Protein AF-A0A7X3P622-F1 (afdb_monomer_lite)

Radius of gyration: 18.81 Å; chains: 1; bounding box: 29×74×38 Å

Sequence (126 aa):
MMASSNGEDQKKGFAGLLSLASDVACLDCADWNTREFFEEATADDVARCLSQGADPRARDEDGFTPLHWADTLEVAKALLDAGADPNARDSDQEETPLHWVVEQWIDRPEEMVKLLLAAGADPNAR

pLDDT: mean 80.01, std 19.38, range [35.97, 96.81]

Secondary structure (DSSP, 8-state):
----------------------------GGGTT-HHHHHH--HHHHHHHHHTT--TT---TT---HHHH--SHHHHHHHHHTT--TTPPPSSS---HHHHHHHH--S-HHHHHHHHHHTT--TT--

Structure (mmCIF, N/CA/C/O backbone):
data_AF-A0A7X3P622-F1
#
_entry.id   AF-A0A7X3P622-F1
#
loop_
_atom_site.group_PDB
_atom_site.id
_atom_site.type_symbol
_atom_site.label_atom_id
_atom_site.label_alt_id
_atom_site.label_comp_id
_atom_site.label_asym_id
_atom_site.label_entity_id
_atom_site.label_seq_id
_atom_site.pdbx_PDB_ins_code
_atom_site.Cartn_x
_atom_site.Cartn_y
_atom_site.Cartn_z
_atom_site.occupancy
_atom_site.B_iso_or_equiv
_atom_site.auth_seq_id
_atom_site.auth_comp_id
_atom_site.auth_asym_id
_atom_site.auth_atom_id
_atom_site.pdbx_PDB_model_num
ATOM 1 N N . MET A 1 1 ? 9.045 60.668 -6.184 1.00 35.97 1 MET A N 1
ATOM 2 C CA . MET A 1 1 ? 8.055 59.920 -6.982 1.00 35.97 1 MET A CA 1
ATOM 3 C C . MET A 1 1 ? 8.618 58.535 -7.227 1.00 35.97 1 MET A C 1
ATOM 5 O O . MET A 1 1 ? 9.711 58.444 -7.757 1.00 35.97 1 MET A O 1
ATOM 9 N N . MET A 1 2 ? 7.837 57.538 -6.810 1.00 38.03 2 MET A N 1
ATOM 10 C CA . MET A 1 2 ? 7.870 56.107 -7.139 1.00 38.03 2 MET A CA 1
ATOM 11 C C . MET A 1 2 ? 9.011 55.226 -6.607 1.00 38.03 2 MET A C 1
ATOM 13 O O . MET A 1 2 ? 10.195 55.512 -6.726 1.00 38.03 2 MET A O 1
ATOM 17 N N . ALA A 1 3 ? 8.541 54.144 -5.989 1.00 43.81 3 ALA A N 1
ATOM 18 C CA . ALA A 1 3 ? 9.235 53.028 -5.378 1.00 43.81 3 ALA A CA 1
ATOM 19 C C . ALA A 1 3 ? 9.670 51.980 -6.414 1.00 43.81 3 ALA A C 1
ATOM 21 O O . ALA A 1 3 ? 9.133 51.941 -7.521 1.00 43.81 3 ALA A O 1
ATOM 22 N N . SER A 1 4 ? 10.555 51.065 -6.015 1.00 46.41 4 SER A N 1
ATOM 23 C CA . SER A 1 4 ? 10.589 49.697 -6.547 1.00 46.41 4 SER A CA 1
ATOM 24 C C . SER A 1 4 ? 11.121 48.715 -5.494 1.00 46.41 4 SER A C 1
ATOM 26 O O . SER A 1 4 ? 12.158 48.973 -4.888 1.00 46.41 4 SER A O 1
ATOM 28 N N . SER A 1 5 ? 10.314 47.663 -5.286 1.00 48.62 5 SER A N 1
ATOM 29 C CA . SER A 1 5 ? 10.455 46.371 -4.578 1.00 48.62 5 SER A CA 1
ATOM 30 C C . SER A 1 5 ? 11.868 45.949 -4.160 1.00 48.62 5 SER A C 1
ATOM 32 O O . SER A 1 5 ? 12.793 46.092 -4.946 1.00 48.62 5 SER A O 1
ATOM 34 N N . ASN A 1 6 ? 12.161 45.439 -2.958 1.00 40.56 6 ASN A N 1
ATOM 35 C CA . ASN A 1 6 ? 11.516 44.470 -2.047 1.00 40.56 6 ASN A CA 1
ATOM 36 C C . ASN A 1 6 ? 11.400 43.018 -2.557 1.00 40.56 6 ASN A C 1
ATOM 38 O O . ASN A 1 6 ? 10.558 42.731 -3.403 1.00 40.56 6 ASN A O 1
ATOM 42 N N . GLY A 1 7 ? 12.168 42.130 -1.910 1.00 38.81 7 GLY A N 1
ATOM 43 C CA . GLY A 1 7 ? 11.865 40.710 -1.693 1.00 38.81 7 GLY A CA 1
ATOM 44 C C . GLY A 1 7 ? 12.792 39.714 -2.404 1.00 38.81 7 GLY A C 1
ATOM 45 O O . GLY A 1 7 ? 13.073 39.895 -3.578 1.00 38.81 7 GLY A O 1
ATOM 46 N N . GLU A 1 8 ? 13.314 38.641 -1.812 1.00 41.38 8 GLU A N 1
ATOM 47 C CA . GLU A 1 8 ? 13.274 38.081 -0.456 1.00 41.38 8 GLU A CA 1
ATOM 48 C C . GLU A 1 8 ? 14.472 37.110 -0.357 1.00 41.38 8 GLU A C 1
ATOM 50 O O . GLU A 1 8 ? 14.488 36.070 -1.008 1.00 41.38 8 GLU A O 1
ATOM 55 N N . ASP A 1 9 ? 15.474 37.442 0.456 1.00 47.88 9 ASP A N 1
ATOM 56 C CA . ASP A 1 9 ? 16.410 36.467 1.019 1.00 47.88 9 ASP A CA 1
ATOM 57 C C . ASP A 1 9 ? 15.820 35.974 2.347 1.00 47.88 9 ASP A C 1
ATOM 59 O O . ASP A 1 9 ? 15.492 36.806 3.192 1.00 47.88 9 ASP A O 1
ATOM 63 N N . GLN A 1 10 ? 15.762 34.645 2.528 1.00 46.38 10 GLN A N 1
ATOM 64 C CA . GLN A 1 10 ? 15.625 33.857 3.777 1.00 46.38 10 GLN A CA 1
ATOM 65 C C . GLN A 1 10 ? 14.406 32.927 3.828 1.00 46.38 10 GLN A C 1
ATOM 67 O O . GLN A 1 10 ? 13.352 33.362 4.269 1.00 46.38 10 GLN A O 1
ATOM 72 N N . LYS A 1 11 ? 14.627 31.621 3.589 1.00 49.12 11 LYS A N 1
ATOM 73 C CA . LYS A 1 11 ? 14.145 30.480 4.418 1.00 49.12 11 LYS A CA 1
ATOM 74 C C . LYS A 1 11 ? 15.110 29.294 4.215 1.00 49.12 11 LYS A C 1
ATOM 76 O O . LYS A 1 11 ? 14.969 28.527 3.280 1.00 49.12 11 LYS A O 1
ATOM 81 N N . LYS A 1 12 ? 16.306 29.329 4.811 1.00 41.59 12 LYS A N 1
ATOM 82 C CA . LYS A 1 12 ? 16.676 28.612 6.049 1.00 41.59 12 LYS A CA 1
ATOM 83 C C . LYS A 1 12 ? 16.226 27.147 6.071 1.00 41.59 12 LYS A C 1
ATOM 85 O O . LYS A 1 12 ? 15.094 26.859 6.438 1.00 41.59 12 LYS A O 1
ATOM 90 N N . GLY A 1 13 ? 17.179 26.253 5.806 1.00 45.38 13 GLY A N 1
ATOM 91 C CA . GLY A 1 13 ? 17.178 24.936 6.423 1.00 45.38 13 GLY A CA 1
ATOM 92 C C . GLY A 1 13 ? 17.173 25.099 7.941 1.00 45.38 13 GLY A C 1
ATOM 93 O O . GLY A 1 13 ? 17.946 25.884 8.498 1.00 45.38 13 GLY A O 1
ATOM 94 N N . PHE A 1 14 ? 16.267 24.392 8.595 1.00 44.81 14 PHE A N 1
ATOM 95 C CA . PHE A 1 14 ? 16.286 24.213 10.032 1.00 44.81 14 PHE A CA 1
ATOM 96 C C . PHE A 1 14 ? 15.993 22.743 10.287 1.00 44.81 14 PHE A C 1
ATOM 98 O O . PHE A 1 14 ? 14.862 22.291 10.154 1.00 44.81 14 PHE A O 1
ATOM 105 N N . ALA A 1 15 ? 17.056 22.011 10.616 1.00 42.94 15 ALA A N 1
ATOM 106 C CA . ALA A 1 15 ? 16.954 20.753 11.327 1.00 42.94 15 ALA A CA 1
ATOM 107 C C . ALA A 1 15 ? 16.108 21.008 12.585 1.00 42.94 15 ALA A C 1
ATOM 109 O O . ALA A 1 15 ? 16.509 21.765 13.475 1.00 42.94 15 ALA A O 1
ATOM 110 N N . GLY A 1 16 ? 14.897 20.457 12.595 1.00 36.28 16 GLY A N 1
ATOM 111 C CA . GLY A 1 16 ? 13.944 20.597 13.684 1.00 36.28 16 GLY A CA 1
ATOM 112 C C . GLY A 1 16 ? 14.358 19.742 14.872 1.00 36.28 16 GLY A C 1
ATOM 113 O O . GLY A 1 16 ? 14.073 18.554 14.926 1.00 36.28 16 GLY A O 1
ATOM 114 N N . LEU A 1 17 ? 15.020 20.365 15.844 1.00 44.25 17 LEU A N 1
ATOM 115 C CA . LEU A 1 17 ? 14.988 19.926 17.236 1.00 44.25 17 LEU A CA 1
ATOM 116 C C . LEU A 1 17 ? 13.563 20.113 17.784 1.00 44.25 17 LEU A C 1
ATOM 118 O O . LEU A 1 17 ? 13.115 21.252 17.890 1.00 44.25 17 LEU A O 1
ATOM 122 N N . LEU A 1 18 ? 12.902 19.041 18.223 1.00 41.66 18 LEU A N 1
ATOM 123 C CA . LEU A 1 18 ? 11.718 19.088 19.098 1.00 41.66 18 LEU A CA 1
ATOM 124 C C . LEU A 1 18 ? 11.912 17.981 20.154 1.00 41.66 18 LEU A C 1
ATOM 126 O O . LEU A 1 18 ? 11.980 16.810 19.814 1.00 41.66 18 LEU A O 1
ATOM 130 N N . SER A 1 19 ? 12.299 18.242 21.405 1.00 40.94 19 SER A N 1
ATOM 131 C CA . SER A 1 19 ? 11.589 18.918 22.503 1.00 40.94 19 SER A CA 1
ATOM 132 C C . SER A 1 19 ? 10.178 18.376 22.781 1.00 40.94 19 SER A C 1
ATOM 134 O O . SER A 1 19 ? 9.194 18.906 22.288 1.00 40.94 19 SER A O 1
ATOM 136 N N . LEU A 1 20 ? 10.140 17.345 23.633 1.00 43.66 20 LEU A N 1
ATOM 137 C CA . LEU A 1 20 ? 9.067 16.857 24.519 1.00 43.66 20 LEU A CA 1
ATOM 138 C C . LEU A 1 20 ? 7.724 17.630 24.533 1.00 43.66 20 LEU A C 1
ATOM 140 O O . LEU A 1 20 ? 7.596 18.622 25.249 1.00 43.66 20 LEU A O 1
ATOM 144 N N . ALA A 1 21 ? 6.723 17.072 23.843 1.00 40.00 21 ALA A N 1
ATOM 145 C CA . ALA A 1 21 ? 5.286 16.982 24.176 1.00 40.00 21 ALA A CA 1
ATOM 146 C C . ALA A 1 21 ? 4.626 16.252 22.984 1.00 40.00 21 ALA A C 1
ATOM 148 O O . ALA A 1 21 ? 4.611 16.777 21.884 1.00 40.00 21 ALA A O 1
ATOM 149 N N . SER A 1 22 ? 4.297 14.959 23.036 1.00 52.84 22 SER A N 1
ATOM 150 C CA . SER A 1 22 ? 3.020 14.427 23.536 1.00 52.84 22 SER A CA 1
ATOM 151 C C . SER A 1 22 ? 1.791 15.318 23.291 1.00 52.84 22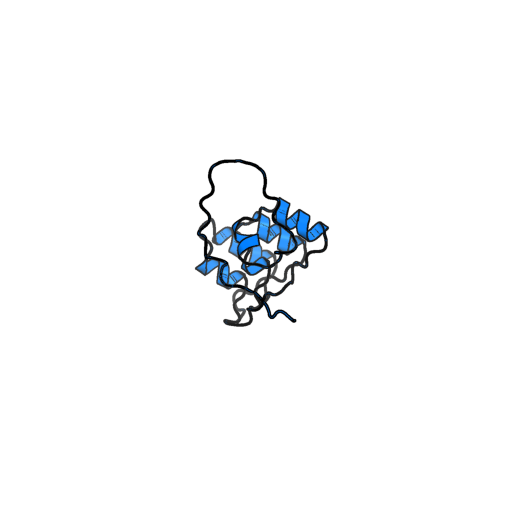 SER A C 1
ATOM 153 O O . SER A 1 22 ? 0.945 15.427 24.170 1.00 52.84 22 SER A O 1
ATOM 155 N N . ASP A 1 23 ? 1.676 15.903 22.104 1.00 41.84 23 ASP A N 1
ATOM 156 C CA . ASP A 1 23 ? 0.392 16.233 21.489 1.00 41.84 23 ASP A CA 1
ATOM 157 C C . ASP A 1 23 ? 0.380 15.538 20.125 1.00 41.84 23 ASP A C 1
ATOM 159 O O . ASP A 1 23 ? 1.314 15.701 19.344 1.00 41.84 23 ASP A O 1
ATOM 163 N N . VAL A 1 24 ? -0.624 14.691 19.885 1.00 53.12 24 VAL A N 1
ATOM 164 C CA . VAL A 1 24 ? -0.809 13.933 18.640 1.00 53.12 24 VAL A CA 1
ATOM 165 C C . VAL A 1 24 ? -0.837 14.929 17.483 1.00 53.12 24 VAL A C 1
ATOM 167 O O . VAL A 1 24 ? -1.854 15.582 17.247 1.00 53.12 24 VAL A O 1
ATOM 170 N N . ALA A 1 25 ? 0.282 15.081 16.779 1.00 54.84 25 ALA A N 1
ATOM 171 C CA . ALA A 1 25 ? 0.269 15.668 15.456 1.00 54.84 25 ALA A CA 1
ATOM 172 C C . ALA A 1 25 ? -0.545 14.697 14.599 1.00 54.84 25 ALA A C 1
ATOM 174 O O . ALA A 1 25 ? -0.056 13.642 14.212 1.00 54.84 25 ALA A O 1
ATOM 175 N N . CYS A 1 26 ? -1.831 14.988 14.398 1.00 55.47 26 CYS A N 1
ATOM 176 C CA . CYS A 1 26 ? -2.620 14.267 13.413 1.00 55.47 26 CYS A CA 1
ATOM 177 C C . CYS A 1 26 ? -1.927 14.501 12.072 1.00 55.47 26 CYS A C 1
ATOM 179 O O . CYS A 1 26 ? -1.989 15.621 11.564 1.00 55.47 26 CYS A O 1
ATOM 181 N N . LEU A 1 27 ? -1.257 13.480 11.536 1.00 74.12 27 LEU A N 1
ATOM 182 C CA . LEU A 1 27 ? -0.656 13.535 10.207 1.00 74.12 27 LEU A CA 1
ATOM 183 C C . LEU A 1 27 ? -1.698 14.074 9.216 1.00 74.12 27 LEU A C 1
ATOM 185 O O . LEU A 1 27 ? -2.850 13.610 9.207 1.00 74.12 27 LEU A O 1
ATOM 189 N N . ASP A 1 28 ? -1.344 15.096 8.440 1.00 83.38 28 ASP A N 1
ATOM 190 C CA . ASP A 1 28 ? -2.279 15.677 7.483 1.00 83.38 28 ASP A CA 1
ATOM 191 C C . ASP A 1 28 ? -2.478 14.690 6.328 1.00 83.38 28 ASP A C 1
ATOM 193 O O . ASP A 1 28 ? -1.523 14.194 5.738 1.00 83.38 28 ASP A O 1
ATOM 197 N N . CYS A 1 29 ? -3.734 14.401 5.986 1.00 89.25 29 CYS A N 1
ATOM 198 C CA . CYS A 1 29 ? -4.030 13.560 4.828 1.00 89.25 29 CYS A CA 1
ATOM 199 C C . CYS A 1 29 ? -3.679 14.259 3.506 1.00 89.25 29 CYS A C 1
ATOM 201 O O . CYS A 1 29 ? -3.682 13.610 2.464 1.00 89.25 29 CYS A O 1
ATOM 203 N N . ALA A 1 30 ? -3.391 15.567 3.527 1.00 87.81 30 ALA A N 1
ATOM 204 C CA . ALA A 1 30 ? -2.823 16.281 2.389 1.00 87.81 30 ALA A CA 1
ATOM 205 C C . ALA A 1 30 ? -1.430 15.760 2.000 1.00 87.81 30 ALA A C 1
ATOM 207 O O . ALA A 1 30 ? -1.100 15.786 0.817 1.00 87.81 30 ALA A O 1
ATOM 208 N N . ASP A 1 31 ? -0.669 15.230 2.962 1.00 89.38 31 ASP A N 1
ATOM 209 C CA . ASP A 1 31 ? 0.647 14.620 2.738 1.00 89.38 31 ASP A CA 1
ATOM 210 C C . ASP A 1 31 ? 0.534 13.129 2.361 1.00 89.38 31 ASP A C 1
ATOM 212 O O . ASP A 1 31 ? 1.512 12.382 2.402 1.00 89.38 31 ASP A O 1
ATOM 216 N N . TRP A 1 32 ? -0.667 12.657 2.004 1.00 91.12 32 TRP A N 1
ATOM 217 C CA . TRP A 1 32 ? -0.881 11.273 1.595 1.00 91.12 32 TRP A CA 1
ATOM 218 C C . TRP A 1 32 ? 0.047 10.866 0.449 1.00 91.12 32 TRP A C 1
ATOM 220 O O . TRP A 1 32 ? 0.239 11.607 -0.513 1.00 91.12 32 TRP A O 1
ATOM 230 N N . ASN A 1 33 ? 0.545 9.632 0.528 1.00 87.94 33 ASN A N 1
ATOM 231 C CA . ASN A 1 33 ? 1.477 9.055 -0.437 1.00 87.94 33 ASN A CA 1
ATOM 232 C C . ASN A 1 33 ? 2.817 9.797 -0.540 1.00 87.94 33 ASN A C 1
ATOM 234 O O . ASN A 1 33 ? 3.445 9.801 -1.591 1.00 87.94 33 ASN A O 1
ATOM 238 N N . THR A 1 34 ? 3.249 10.402 0.563 1.00 89.56 34 THR A N 1
ATOM 239 C CA . THR A 1 34 ? 4.635 10.821 0.766 1.00 89.56 34 THR A CA 1
ATOM 240 C C . THR A 1 34 ? 5.328 9.835 1.694 1.00 89.56 34 THR A C 1
ATOM 242 O O . THR A 1 34 ? 4.690 9.211 2.552 1.00 89.56 34 THR A O 1
ATOM 245 N N . ARG A 1 35 ? 6.645 9.705 1.538 1.00 85.75 35 ARG A N 1
ATOM 246 C CA . ARG A 1 35 ? 7.469 8.912 2.448 1.00 85.75 35 ARG A CA 1
ATOM 247 C C . ARG A 1 35 ? 7.320 9.416 3.884 1.00 85.75 35 ARG A C 1
ATOM 249 O O . ARG A 1 35 ? 7.125 8.617 4.791 1.00 85.75 35 ARG A O 1
ATOM 256 N N . GLU A 1 36 ? 7.333 10.733 4.068 1.00 85.19 36 GLU A N 1
ATOM 257 C CA . GLU A 1 36 ? 7.246 11.395 5.370 1.00 85.19 36 GLU A CA 1
ATOM 258 C C . GLU A 1 36 ? 5.962 11.030 6.124 1.00 85.19 36 GLU A C 1
ATOM 260 O O . GLU A 1 36 ? 6.007 10.785 7.327 1.00 85.19 36 GLU A O 1
ATOM 265 N N . PHE A 1 37 ? 4.820 10.942 5.429 1.00 90.25 37 PHE A N 1
ATOM 266 C CA . PHE A 1 37 ? 3.570 10.507 6.053 1.00 90.25 37 PHE A CA 1
ATOM 267 C C . PHE A 1 37 ? 3.686 9.075 6.585 1.00 90.25 37 PHE A C 1
ATOM 269 O O . PHE A 1 37 ? 3.330 8.808 7.731 1.00 90.25 37 PHE A O 1
ATOM 276 N N . PHE A 1 38 ? 4.180 8.146 5.765 1.00 89.88 38 PHE A N 1
ATOM 277 C CA . PHE A 1 38 ? 4.200 6.721 6.099 1.00 89.88 38 PHE A CA 1
ATOM 278 C C . PHE A 1 38 ? 5.340 6.304 7.039 1.00 89.88 38 PHE A C 1
ATOM 280 O O . PHE A 1 38 ? 5.213 5.264 7.681 1.00 89.88 38 PHE A O 1
ATOM 287 N N . GLU A 1 39 ? 6.387 7.122 7.190 1.00 85.44 39 GLU A N 1
ATOM 288 C CA . GLU A 1 39 ? 7.437 6.927 8.202 1.00 85.44 39 GLU A CA 1
ATOM 289 C C . GLU A 1 39 ? 6.900 7.024 9.642 1.00 85.44 39 GLU A C 1
ATOM 291 O O . GLU A 1 39 ? 7.423 6.369 10.543 1.00 85.44 39 GLU A O 1
ATOM 296 N N . GLU A 1 40 ? 5.845 7.815 9.873 1.00 84.31 40 GLU A N 1
ATOM 297 C CA . GLU A 1 40 ? 5.250 8.002 11.206 1.00 84.31 40 GLU A CA 1
ATOM 298 C C . GLU A 1 40 ? 3.811 7.468 11.318 1.00 84.31 40 GLU A C 1
ATOM 300 O O . GLU A 1 40 ? 3.267 7.378 12.424 1.00 84.31 40 GLU A O 1
ATOM 305 N N . ALA A 1 41 ? 3.171 7.112 10.198 1.00 89.50 41 ALA A N 1
ATOM 306 C CA . ALA A 1 41 ? 1.758 6.752 10.182 1.00 89.50 41 ALA A CA 1
ATOM 307 C C . ALA A 1 41 ? 1.447 5.470 10.956 1.00 89.50 41 ALA A C 1
ATOM 309 O O . ALA A 1 41 ? 1.988 4.390 10.715 1.00 89.50 41 ALA A O 1
ATOM 310 N N . THR A 1 42 ? 0.445 5.572 11.827 1.00 91.94 42 THR A N 1
ATOM 311 C CA . THR A 1 42 ? -0.201 4.405 12.425 1.00 91.94 42 THR A CA 1
ATOM 312 C C . THR A 1 42 ? -1.311 3.872 11.518 1.00 91.94 42 THR A C 1
ATOM 314 O O . THR A 1 42 ? -1.818 4.565 10.632 1.00 91.94 42 THR A O 1
ATOM 317 N N . ALA A 1 43 ? -1.767 2.642 11.767 1.00 91.62 43 ALA A N 1
ATOM 318 C CA . ALA A 1 43 ? -2.929 2.103 11.061 1.00 91.62 43 ALA A CA 1
ATOM 319 C C . ALA A 1 43 ? -4.203 2.946 11.275 1.00 91.62 43 ALA A C 1
ATOM 321 O O . ALA A 1 43 ? -5.035 3.017 10.372 1.00 91.62 43 ALA A O 1
ATOM 322 N N . ASP A 1 44 ? -4.341 3.619 12.425 1.00 91.94 44 ASP A N 1
ATOM 323 C CA . ASP A 1 44 ? -5.453 4.538 12.695 1.00 91.94 44 ASP A CA 1
ATOM 324 C C . ASP A 1 44 ? -5.376 5.803 11.822 1.00 91.94 44 ASP A C 1
ATOM 326 O O . ASP A 1 44 ? -6.398 6.247 11.293 1.00 91.94 44 ASP A O 1
ATOM 330 N N . ASP A 1 45 ? -4.178 6.359 11.606 1.00 92.69 45 ASP A N 1
ATOM 331 C CA . ASP A 1 45 ? -3.973 7.498 10.700 1.00 92.69 45 ASP A CA 1
ATOM 332 C C . ASP A 1 45 ? -4.283 7.135 9.250 1.00 92.69 45 ASP A C 1
ATOM 334 O O . ASP A 1 45 ? -5.006 7.861 8.562 1.00 92.69 45 ASP A O 1
ATOM 338 N N . VAL A 1 46 ? -3.806 5.970 8.811 1.00 94.44 46 VAL A N 1
ATOM 339 C CA . VAL A 1 46 ? -4.086 5.432 7.476 1.00 94.44 46 VAL A CA 1
ATOM 340 C C . VAL A 1 46 ? -5.584 5.203 7.296 1.00 94.44 46 VAL A C 1
ATOM 342 O O . VAL A 1 46 ? -6.169 5.698 6.332 1.00 94.44 46 VAL A O 1
ATOM 345 N N . ALA A 1 47 ? -6.240 4.532 8.246 1.00 94.25 47 ALA A N 1
ATOM 346 C CA . ALA A 1 47 ? -7.682 4.296 8.209 1.00 94.25 47 ALA A CA 1
ATOM 347 C C . ALA A 1 47 ? -8.480 5.609 8.183 1.00 94.25 47 ALA A C 1
ATOM 349 O O . ALA A 1 47 ? -9.444 5.741 7.421 1.00 94.25 47 ALA A O 1
ATOM 350 N N . ARG A 1 48 ? -8.060 6.610 8.968 1.00 94.56 48 ARG A N 1
ATOM 351 C CA . ARG A 1 48 ? -8.658 7.947 8.954 1.00 94.56 48 ARG A CA 1
ATOM 352 C C . ARG A 1 48 ? -8.525 8.592 7.577 1.00 94.56 48 ARG A C 1
ATOM 354 O O . ARG A 1 48 ? -9.541 9.048 7.054 1.00 94.56 48 ARG A O 1
ATOM 361 N N . CYS A 1 49 ? -7.339 8.626 6.977 1.00 94.38 49 CYS A N 1
ATOM 362 C CA . CYS A 1 49 ? -7.155 9.259 5.670 1.00 94.38 49 CYS A CA 1
ATOM 363 C C . CYS A 1 49 ? -7.912 8.535 4.553 1.00 94.38 49 CYS A C 1
ATOM 365 O O . CYS A 1 49 ? -8.587 9.185 3.753 1.00 94.38 49 CYS A O 1
ATOM 367 N N . LEU A 1 50 ? -7.927 7.201 4.560 1.00 95.19 50 LEU A N 1
ATOM 368 C CA . LEU A 1 50 ? -8.750 6.407 3.642 1.00 95.19 50 LEU A CA 1
ATOM 369 C C . LEU A 1 50 ? -10.245 6.738 3.792 1.00 95.19 50 LEU A C 1
ATOM 371 O O . LEU A 1 50 ? -10.943 6.923 2.797 1.00 95.19 50 LEU A O 1
ATOM 375 N N . SER A 1 51 ? -10.738 6.906 5.026 1.00 94.25 51 SER A N 1
ATOM 376 C CA . SER A 1 51 ? -12.133 7.310 5.276 1.00 94.25 51 SER A CA 1
ATOM 377 C C . SER A 1 51 ? -12.463 8.723 4.772 1.00 94.25 51 SER A C 1
ATOM 379 O O . SER A 1 51 ? -13.621 9.016 4.474 1.00 94.25 51 SER A O 1
ATOM 381 N N . GLN A 1 52 ? -11.451 9.587 4.646 1.00 93.88 52 GLN A N 1
ATOM 382 C CA . GLN A 1 52 ? -11.563 10.935 4.082 1.00 93.88 52 GLN A CA 1
ATOM 383 C C . GLN A 1 52 ? -11.411 10.959 2.552 1.00 93.88 52 GLN A C 1
ATOM 385 O O . GLN A 1 52 ? -11.523 12.024 1.948 1.00 93.88 52 GLN A O 1
ATOM 390 N N . GLY A 1 53 ? -11.219 9.798 1.917 1.00 93.38 53 GLY A N 1
ATOM 391 C CA . GLY A 1 53 ? -11.132 9.662 0.465 1.00 93.38 53 GLY A CA 1
ATOM 392 C C . GLY A 1 53 ? -9.710 9.627 -0.088 1.00 93.38 53 GLY A C 1
ATOM 393 O O . GLY A 1 53 ? -9.549 9.794 -1.295 1.00 93.38 53 GLY A O 1
ATOM 394 N N . ALA A 1 54 ? -8.693 9.416 0.754 1.00 95.31 54 ALA A N 1
ATOM 395 C CA . ALA A 1 54 ? -7.345 9.147 0.268 1.00 95.31 54 ALA A CA 1
ATOM 396 C C . ALA A 1 54 ? -7.326 7.884 -0.610 1.00 95.31 54 ALA A C 1
ATOM 398 O O . ALA A 1 54 ? -7.992 6.892 -0.303 1.00 95.31 54 ALA A O 1
ATOM 399 N N . ASP A 1 55 ? -6.574 7.926 -1.711 1.00 96.38 55 ASP A N 1
ATOM 400 C CA . ASP A 1 55 ? -6.518 6.825 -2.672 1.00 96.38 55 ASP A CA 1
ATOM 401 C C . ASP A 1 55 ? -5.409 5.822 -2.293 1.00 96.38 55 ASP A C 1
ATOM 403 O O . ASP A 1 55 ? -4.227 6.167 -2.380 1.00 96.38 55 ASP A O 1
ATOM 407 N N . PRO A 1 56 ? -5.734 4.564 -1.932 1.00 96.00 56 PRO A N 1
ATOM 408 C CA . PRO A 1 56 ? -4.735 3.530 -1.639 1.00 96.00 56 PRO A CA 1
ATOM 409 C C . PRO A 1 56 ? -3.886 3.126 -2.853 1.00 96.00 56 PRO A C 1
ATOM 411 O O . PRO A 1 56 ? -2.916 2.387 -2.696 1.00 96.00 56 PRO A O 1
ATOM 414 N N . ARG A 1 57 ? -4.237 3.583 -4.062 1.00 95.44 57 ARG A N 1
ATOM 415 C CA . ARG A 1 57 ? -3.481 3.376 -5.306 1.00 95.44 57 ARG A CA 1
ATOM 416 C C . ARG A 1 57 ? -2.808 4.648 -5.825 1.00 95.44 57 ARG A C 1
ATOM 418 O O . ARG A 1 57 ? -2.364 4.656 -6.975 1.00 95.44 57 ARG A O 1
ATOM 425 N N . ALA A 1 58 ? -2.747 5.701 -5.009 1.00 95.06 58 ALA A N 1
ATOM 426 C CA . ALA A 1 58 ? -2.006 6.910 -5.343 1.00 95.06 58 ALA A CA 1
ATOM 427 C C . ALA A 1 58 ? -0.564 6.573 -5.753 1.00 95.06 58 ALA A C 1
ATOM 429 O O . ALA A 1 58 ? -0.012 5.556 -5.333 1.00 95.06 58 ALA A O 1
ATOM 430 N N . ARG A 1 59 ? 0.018 7.421 -6.600 1.00 92.44 59 ARG A N 1
ATOM 431 C CA . ARG A 1 59 ? 1.414 7.338 -7.025 1.00 92.44 59 ARG A CA 1
ATOM 432 C C . ARG A 1 59 ? 2.094 8.675 -6.794 1.00 92.44 59 ARG A C 1
ATOM 434 O O . ARG A 1 59 ? 1.487 9.705 -7.093 1.00 92.44 59 ARG A O 1
ATOM 441 N N . ASP A 1 60 ? 3.295 8.648 -6.232 1.00 90.69 60 ASP A N 1
ATOM 442 C CA . ASP A 1 60 ? 4.123 9.840 -6.081 1.00 90.69 60 ASP A CA 1
ATOM 443 C C . ASP A 1 60 ? 4.899 10.103 -7.377 1.00 90.69 60 ASP A C 1
ATOM 445 O O . ASP A 1 60 ? 4.621 9.488 -8.414 1.00 90.69 60 ASP A O 1
ATOM 449 N N . GLU A 1 61 ? 5.819 11.065 -7.347 1.00 90.06 61 GLU A N 1
ATOM 450 C CA . GLU A 1 61 ? 6.591 11.461 -8.529 1.00 90.06 61 GLU A CA 1
ATOM 451 C C . GLU A 1 61 ? 7.469 10.320 -9.070 1.00 90.06 61 GLU A C 1
ATOM 453 O O . GLU A 1 61 ? 7.648 10.227 -10.286 1.00 90.06 61 GLU A O 1
ATOM 458 N N . ASP A 1 62 ? 7.910 9.412 -8.197 1.00 90.00 62 ASP A N 1
ATOM 459 C CA . ASP A 1 62 ? 8.731 8.245 -8.536 1.00 90.00 62 ASP A CA 1
ATOM 460 C C . ASP A 1 62 ? 7.861 6.993 -8.800 1.00 90.00 62 ASP A C 1
ATOM 462 O O . ASP A 1 62 ? 8.335 5.926 -9.191 1.00 90.00 62 ASP A O 1
ATOM 466 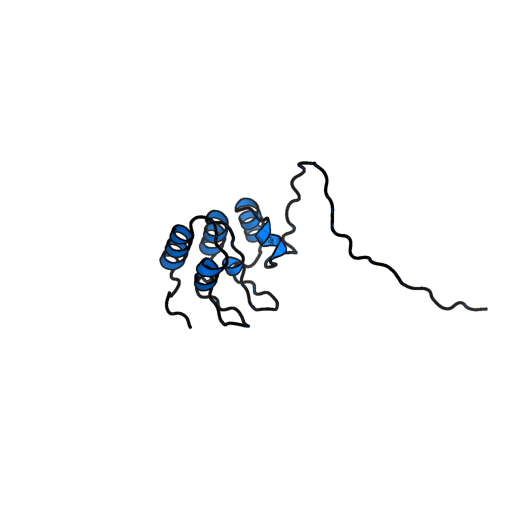N N . GLY A 1 63 ? 6.537 7.118 -8.679 1.00 91.62 63 GLY A N 1
ATOM 467 C CA . GLY A 1 63 ? 5.567 6.057 -8.936 1.00 91.62 63 GLY A CA 1
ATOM 468 C C . GLY A 1 63 ? 5.327 5.107 -7.767 1.00 91.62 63 GLY A C 1
ATOM 469 O O . GLY A 1 63 ? 4.591 4.128 -7.954 1.00 91.62 63 GLY A O 1
ATOM 470 N N . PHE A 1 64 ? 5.881 5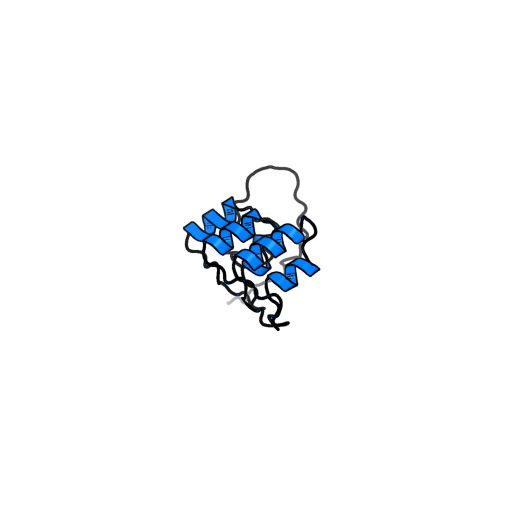.387 -6.586 1.00 92.75 64 PHE A N 1
ATOM 471 C CA . PHE A 1 64 ? 5.608 4.608 -5.387 1.00 92.75 64 PHE A CA 1
ATOM 472 C C . PHE A 1 64 ? 4.165 4.790 -4.947 1.00 92.75 64 PHE A C 1
ATOM 474 O O . PHE A 1 64 ? 3.569 5.869 -5.022 1.00 92.75 64 PHE A O 1
ATOM 481 N N . THR A 1 65 ? 3.604 3.684 -4.478 1.00 94.75 65 THR A N 1
ATOM 482 C CA . THR A 1 65 ? 2.261 3.634 -3.904 1.00 94.75 65 THR A CA 1
ATOM 483 C C . THR A 1 65 ? 2.327 3.621 -2.383 1.00 94.75 65 THR A C 1
ATOM 485 O O . THR A 1 65 ? 3.364 3.246 -1.831 1.00 94.75 65 THR A O 1
ATOM 488 N N . PRO A 1 66 ? 1.209 3.888 -1.681 1.00 95.31 66 PRO A N 1
ATOM 489 C CA . PRO A 1 66 ? 1.165 3.812 -0.223 1.00 95.31 66 PRO A CA 1
ATOM 490 C C . PRO A 1 66 ? 1.696 2.487 0.332 1.00 95.31 66 PRO A C 1
ATOM 492 O O . PRO A 1 66 ? 2.274 2.434 1.411 1.00 95.31 66 PRO A O 1
ATOM 495 N N . LEU A 1 67 ? 1.509 1.400 -0.422 1.00 94.88 67 LEU A N 1
ATOM 496 C CA . LEU A 1 67 ? 1.938 0.066 -0.024 1.00 94.88 67 LEU A CA 1
ATOM 497 C C . LEU A 1 67 ? 3.458 -0.144 -0.132 1.00 94.88 67 LEU A C 1
ATOM 499 O O . LEU A 1 67 ? 3.974 -1.000 0.576 1.00 94.88 67 LEU A O 1
ATOM 503 N N . HIS A 1 68 ? 4.173 0.628 -0.960 1.00 92.25 68 HIS A N 1
ATOM 504 C CA . HIS A 1 68 ? 5.644 0.638 -0.963 1.00 92.25 68 HIS A CA 1
ATOM 505 C C . HIS A 1 68 ? 6.198 1.284 0.308 1.00 92.25 68 HIS A C 1
ATOM 507 O O . HIS A 1 68 ? 7.184 0.810 0.863 1.00 92.25 68 HIS A O 1
ATOM 513 N N . TRP A 1 69 ? 5.529 2.336 0.786 1.00 91.69 69 TRP A N 1
ATOM 514 C CA . TRP A 1 69 ? 5.931 3.079 1.977 1.00 91.69 69 TRP A CA 1
ATOM 515 C C . TRP A 1 69 ? 5.450 2.457 3.295 1.00 91.69 69 TRP A C 1
ATOM 517 O O . TRP A 1 69 ? 5.830 2.920 4.365 1.00 91.69 69 TRP A O 1
ATOM 527 N N . ALA A 1 70 ? 4.616 1.415 3.250 1.00 90.38 70 ALA A N 1
ATOM 528 C CA . ALA A 1 70 ? 4.112 0.765 4.451 1.00 90.38 70 ALA A CA 1
ATOM 529 C C . ALA A 1 70 ? 5.262 0.171 5.282 1.00 90.38 70 ALA A C 1
ATOM 531 O O . ALA A 1 70 ? 5.946 -0.741 4.820 1.00 90.38 70 ALA A O 1
ATOM 532 N N . ASP A 1 71 ? 5.412 0.644 6.522 1.00 84.88 71 ASP A N 1
ATOM 533 C CA . ASP A 1 71 ? 6.485 0.219 7.440 1.00 84.88 71 ASP A CA 1
ATOM 534 C C . ASP A 1 71 ? 6.008 -0.765 8.530 1.00 84.88 71 ASP A C 1
ATOM 536 O O . ASP A 1 71 ? 6.798 -1.401 9.223 1.00 84.88 71 ASP A O 1
ATOM 540 N N . THR A 1 72 ? 4.686 -0.942 8.688 1.00 89.25 72 THR A N 1
ATOM 541 C CA . THR A 1 72 ? 4.102 -1.874 9.674 1.00 89.25 72 THR A CA 1
ATOM 542 C C . THR A 1 72 ? 3.037 -2.789 9.078 1.00 89.25 72 THR A C 1
ATOM 544 O O . THR A 1 72 ? 2.402 -2.483 8.062 1.00 89.25 72 THR A O 1
ATOM 547 N N . LEU A 1 73 ? 2.870 -3.976 9.682 1.00 91.94 73 LEU A N 1
ATOM 548 C CA . LEU A 1 73 ? 1.955 -5.005 9.173 1.00 91.94 73 LEU A CA 1
ATOM 549 C C . LEU A 1 73 ? 0.521 -4.495 9.206 1.00 91.94 73 LEU A C 1
ATOM 551 O O . LEU A 1 73 ? -0.285 -4.823 8.342 1.00 91.94 73 LEU A O 1
ATOM 555 N N . GLU A 1 74 ? 0.206 -3.712 10.227 1.00 93.38 74 GLU A N 1
ATOM 556 C CA . GLU A 1 74 ? -1.087 -3.097 10.453 1.00 93.38 74 GLU A CA 1
ATOM 557 C C . GLU A 1 74 ? -1.385 -2.034 9.388 1.00 93.38 74 GLU A C 1
ATOM 559 O O . GLU A 1 74 ? -2.487 -2.033 8.839 1.00 93.38 74 GLU A O 1
ATOM 564 N N . VAL A 1 75 ? -0.402 -1.198 9.028 1.00 93.69 75 VAL A N 1
ATOM 565 C CA . VAL A 1 75 ? -0.534 -0.222 7.932 1.00 93.69 75 VAL A CA 1
ATOM 566 C C . VAL A 1 75 ? -0.731 -0.925 6.590 1.00 93.69 75 VAL A C 1
ATOM 568 O O . VAL A 1 75 ? -1.682 -0.615 5.872 1.00 93.69 75 VAL A O 1
ATOM 571 N N . ALA A 1 76 ? 0.097 -1.920 6.266 1.00 94.50 76 ALA A N 1
ATOM 572 C CA . ALA A 1 76 ? -0.046 -2.659 5.013 1.00 94.50 76 ALA A CA 1
ATOM 573 C C . ALA A 1 76 ? -1.393 -3.388 4.924 1.00 94.50 76 ALA A C 1
ATOM 575 O O . ALA A 1 76 ? -2.039 -3.350 3.880 1.00 94.50 76 ALA A O 1
ATOM 576 N N . LYS A 1 77 ? -1.859 -4.008 6.021 1.00 95.25 77 LYS A N 1
ATOM 577 C CA . LYS A 1 77 ? -3.199 -4.616 6.090 1.00 95.25 77 LYS A CA 1
ATOM 578 C C . LYS A 1 77 ? -4.285 -3.590 5.790 1.00 95.25 77 LYS A C 1
ATOM 580 O O . LYS A 1 77 ? -5.126 -3.856 4.941 1.00 95.25 77 LYS A O 1
ATOM 585 N N . ALA A 1 78 ? -4.239 -2.419 6.427 1.00 96.06 78 ALA A N 1
ATOM 586 C CA . ALA A 1 78 ? -5.228 -1.366 6.203 1.00 96.06 78 ALA A CA 1
ATOM 587 C C . ALA A 1 78 ? -5.266 -0.906 4.733 1.00 96.06 78 ALA A C 1
ATOM 589 O O . ALA A 1 78 ? -6.343 -0.737 4.162 1.00 96.06 78 ALA A O 1
ATOM 590 N N . LEU A 1 79 ? -4.100 -0.753 4.100 1.00 96.81 79 LEU A N 1
ATOM 591 C CA . LEU A 1 79 ? -3.992 -0.386 2.686 1.00 96.81 79 LEU A CA 1
ATOM 592 C C . LEU A 1 79 ? -4.524 -1.485 1.756 1.00 96.81 79 LEU A C 1
ATOM 594 O O . LEU A 1 79 ? -5.276 -1.193 0.825 1.00 96.81 79 LEU A O 1
ATOM 598 N N . LEU A 1 80 ? -4.168 -2.746 2.010 1.00 96.69 80 LEU A N 1
ATOM 599 C CA . LEU A 1 80 ? -4.631 -3.900 1.233 1.00 96.69 80 LEU A CA 1
ATOM 600 C C . LEU A 1 80 ? -6.146 -4.098 1.353 1.00 96.69 80 LEU A C 1
ATOM 602 O O . LEU A 1 80 ? -6.815 -4.294 0.339 1.00 96.69 80 LEU A O 1
ATOM 606 N N . ASP A 1 81 ? -6.700 -3.966 2.559 1.00 96.31 81 ASP A N 1
ATOM 607 C CA . ASP A 1 81 ? -8.145 -4.030 2.808 1.00 96.31 81 ASP A CA 1
ATOM 608 C C . ASP A 1 81 ? -8.894 -2.888 2.099 1.00 96.31 81 ASP A C 1
ATOM 610 O O . ASP A 1 81 ? -10.030 -3.063 1.650 1.00 96.31 81 ASP A O 1
ATOM 614 N N . ALA A 1 82 ? -8.246 -1.731 1.929 1.00 96.19 82 ALA A N 1
ATOM 615 C CA . ALA A 1 82 ? -8.758 -0.617 1.133 1.00 96.19 82 ALA A CA 1
ATOM 616 C C . ALA A 1 82 ? -8.569 -0.799 -0.387 1.00 96.19 82 ALA A C 1
ATOM 618 O O . ALA A 1 82 ? -9.057 0.008 -1.180 1.00 96.19 82 ALA A O 1
ATOM 619 N N . GLY A 1 83 ? -7.911 -1.877 -0.816 1.00 95.69 83 GLY A N 1
ATOM 620 C CA . GLY A 1 83 ? -7.724 -2.229 -2.218 1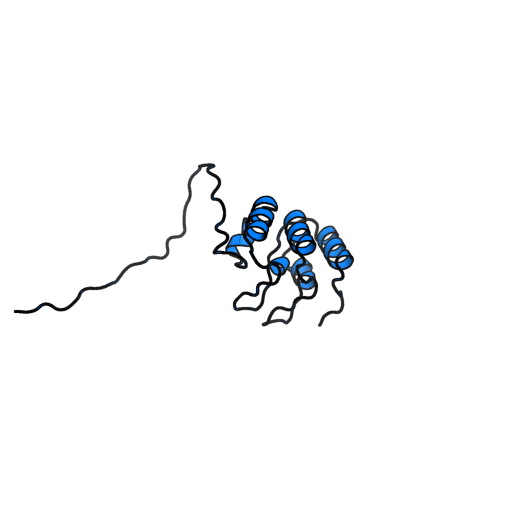.00 95.69 83 GLY A CA 1
ATOM 621 C C . GLY A 1 83 ? -6.432 -1.707 -2.840 1.00 95.69 83 GLY A C 1
ATOM 622 O O . GLY A 1 83 ? -6.383 -1.580 -4.064 1.00 95.69 83 GLY A O 1
ATOM 623 N N . ALA A 1 84 ? -5.395 -1.410 -2.056 1.00 96.50 84 ALA A N 1
ATOM 624 C CA . ALA A 1 84 ? -4.056 -1.191 -2.602 1.00 96.50 84 ALA A CA 1
ATOM 625 C C . ALA A 1 84 ? -3.636 -2.367 -3.503 1.00 96.50 84 ALA A C 1
ATOM 627 O O . ALA A 1 84 ? -3.988 -3.519 -3.248 1.00 96.50 84 ALA A O 1
ATOM 628 N N . ASP A 1 85 ? -2.910 -2.071 -4.581 1.00 95.75 85 ASP A N 1
ATOM 629 C CA . ASP A 1 85 ? -2.419 -3.093 -5.506 1.00 95.75 85 ASP A CA 1
ATOM 630 C C . ASP A 1 85 ? -1.076 -3.659 -5.004 1.00 95.75 85 ASP A C 1
ATOM 632 O O . ASP A 1 85 ? -0.081 -2.927 -5.007 1.00 95.75 85 ASP A O 1
ATOM 636 N N . PRO A 1 86 ? -1.011 -4.941 -4.588 1.00 95.06 86 PRO A N 1
ATOM 637 C CA . PRO A 1 86 ? 0.222 -5.564 -4.103 1.00 95.06 86 PRO A CA 1
ATOM 638 C C . PRO A 1 86 ? 1.270 -5.787 -5.198 1.00 95.06 86 PRO A C 1
ATOM 640 O O . PRO A 1 86 ? 2.414 -6.097 -4.878 1.00 95.06 86 PRO A O 1
ATOM 643 N N . ASN A 1 87 ? 0.891 -5.636 -6.471 1.00 94.38 87 ASN A N 1
ATOM 644 C CA . ASN A 1 87 ? 1.773 -5.755 -7.630 1.00 94.38 87 ASN A CA 1
ATOM 645 C C . ASN A 1 87 ? 2.042 -4.405 -8.300 1.00 94.38 87 ASN A C 1
ATOM 647 O O . ASN A 1 87 ? 2.557 -4.370 -9.421 1.00 94.38 87 ASN A O 1
ATOM 651 N N . ALA A 1 88 ? 1.672 -3.293 -7.654 1.00 93.50 88 ALA A N 1
ATOM 652 C CA . ALA A 1 88 ? 1.990 -1.978 -8.178 1.00 93.50 88 ALA A CA 1
ATOM 653 C C . ALA A 1 88 ? 3.500 -1.861 -8.378 1.00 93.50 88 ALA A C 1
ATOM 655 O O . ALA A 1 88 ? 4.263 -2.223 -7.492 1.00 93.50 88 ALA A O 1
ATOM 656 N N . ARG A 1 89 ? 3.903 -1.356 -9.541 1.00 91.00 89 ARG A N 1
ATOM 657 C CA . ARG A 1 89 ? 5.303 -1.100 -9.864 1.00 91.00 89 ARG A CA 1
ATOM 658 C C . ARG A 1 89 ? 5.607 0.380 -9.690 1.00 91.00 89 ARG A C 1
ATOM 660 O O . ARG A 1 89 ? 4.769 1.195 -10.112 1.00 91.00 89 ARG A O 1
ATOM 667 N N . ASP A 1 90 ? 6.745 0.697 -9.083 1.00 87.69 90 ASP A N 1
ATOM 668 C CA . ASP A 1 90 ? 7.319 2.042 -9.161 1.00 87.69 90 ASP A CA 1
ATOM 669 C C . ASP A 1 90 ? 7.757 2.372 -10.603 1.00 87.69 90 ASP A C 1
ATOM 671 O O . ASP A 1 90 ? 7.678 1.527 -11.505 1.00 87.69 90 ASP A O 1
ATOM 675 N N . SER A 1 91 ? 8.141 3.624 -10.848 1.00 86.44 91 SER A N 1
ATOM 676 C CA . SER A 1 91 ? 8.549 4.080 -12.183 1.00 86.44 91 SER A CA 1
ATOM 677 C C . SER A 1 91 ? 10.044 3.908 -12.454 1.00 86.44 91 SER A C 1
ATOM 679 O O . SER A 1 91 ? 10.438 3.892 -13.622 1.00 86.44 91 SER A O 1
ATOM 681 N N . ASP A 1 92 ? 10.866 3.818 -11.410 1.00 76.94 92 ASP A N 1
ATOM 682 C CA . ASP A 1 92 ? 12.323 3.905 -11.513 1.00 76.94 92 ASP A CA 1
ATOM 683 C C . ASP A 1 92 ? 12.989 2.539 -11.673 1.00 76.94 92 ASP A C 1
ATOM 685 O O . ASP A 1 92 ? 13.737 2.307 -12.627 1.00 76.94 92 ASP A O 1
ATOM 689 N N . GLN A 1 93 ? 12.735 1.632 -10.734 1.00 78.19 93 GLN A N 1
ATOM 690 C CA . GLN A 1 93 ? 13.317 0.288 -10.707 1.00 78.19 93 GLN A CA 1
ATOM 691 C C . GLN A 1 93 ? 12.297 -0.782 -11.107 1.00 78.19 93 GLN A C 1
ATOM 693 O O . GLN A 1 93 ? 12.619 -1.968 -11.196 1.00 78.19 93 GLN A O 1
ATOM 698 N N . GLU A 1 94 ? 11.067 -0.341 -11.369 1.00 85.19 94 GLU A N 1
ATOM 699 C CA . GLU A 1 94 ? 9.890 -1.156 -11.567 1.00 85.19 94 GLU A CA 1
ATOM 700 C C . GLU A 1 94 ? 9.680 -2.172 -10.427 1.00 85.19 94 GLU A C 1
ATOM 702 O O . GLU A 1 94 ? 9.187 -3.292 -10.652 1.00 85.19 94 GLU A O 1
ATOM 707 N N . GLU A 1 95 ? 10.083 -1.789 -9.211 1.00 87.25 95 GLU A N 1
ATOM 708 C CA . GLU A 1 95 ? 9.986 -2.621 -8.021 1.00 87.25 95 GLU A CA 1
ATOM 709 C C . GLU A 1 95 ? 8.547 -2.693 -7.530 1.00 87.25 95 GLU A C 1
ATOM 711 O O . GLU A 1 95 ? 7.719 -1.839 -7.824 1.00 87.25 95 GLU A O 1
ATOM 716 N N . THR A 1 96 ? 8.244 -3.767 -6.805 1.00 90.81 96 THR A N 1
ATOM 717 C CA . THR A 1 96 ? 6.929 -3.992 -6.208 1.00 90.81 96 THR A CA 1
ATOM 718 C C . THR A 1 96 ? 7.053 -3.808 -4.704 1.00 90.81 96 THR A C 1
ATOM 720 O O . THR A 1 96 ? 8.168 -3.933 -4.179 1.00 90.81 96 THR A O 1
ATOM 723 N N . PRO A 1 97 ? 5.937 -3.646 -3.968 1.00 87.94 97 PRO A N 1
ATOM 724 C CA . PRO A 1 97 ? 5.979 -3.633 -2.514 1.00 87.94 97 PRO A CA 1
ATOM 725 C C . PRO A 1 97 ? 6.729 -4.838 -1.940 1.00 87.94 97 PRO A C 1
ATOM 727 O O . PRO A 1 97 ? 7.454 -4.700 -0.966 1.00 87.94 97 PRO A O 1
ATOM 730 N N . LEU A 1 98 ? 6.632 -6.010 -2.581 1.00 88.94 98 LEU A N 1
ATOM 731 C CA . LEU A 1 98 ? 7.327 -7.220 -2.145 1.00 88.94 98 LEU A CA 1
ATOM 732 C C . LEU A 1 98 ? 8.859 -7.131 -2.280 1.00 88.94 98 LEU A C 1
ATOM 734 O O . LEU A 1 98 ? 9.561 -7.684 -1.435 1.00 88.94 98 LEU A O 1
ATOM 738 N N . HIS A 1 99 ? 9.380 -6.435 -3.297 1.00 87.31 99 HIS A N 1
ATOM 739 C CA . HIS A 1 99 ? 10.819 -6.166 -3.421 1.00 87.31 99 HIS A CA 1
ATOM 740 C C . HIS A 1 99 ? 11.304 -5.261 -2.278 1.00 87.31 99 HIS A C 1
ATOM 742 O O . HIS A 1 99 ? 12.325 -5.551 -1.654 1.00 87.31 99 HIS A O 1
ATOM 748 N N . TRP A 1 100 ? 10.502 -4.254 -1.922 1.00 85.44 100 TRP A N 1
ATOM 749 C CA . TRP A 1 100 ? 10.801 -3.297 -0.853 1.00 85.44 100 TRP A CA 1
ATOM 750 C C . TRP A 1 100 ? 10.872 -3.921 0.544 1.00 85.44 100 TRP A C 1
ATOM 752 O O . TRP A 1 100 ? 11.687 -3.499 1.365 1.00 85.44 100 TRP A O 1
ATOM 762 N N . VAL A 1 101 ? 10.097 -4.980 0.810 1.00 84.50 101 VAL A N 1
ATOM 763 C CA . VAL A 1 101 ? 10.187 -5.723 2.083 1.00 84.50 101 VAL A CA 1
ATOM 764 C C . VAL A 1 101 ? 11.589 -6.280 2.309 1.00 84.50 101 VAL A C 1
ATOM 766 O O . VAL A 1 101 ? 12.068 -6.336 3.433 1.00 84.50 101 VAL A O 1
ATOM 769 N N . VAL A 1 102 ? 12.280 -6.716 1.258 1.00 75.62 102 VAL A N 1
ATOM 770 C CA . VAL A 1 102 ? 13.612 -7.309 1.430 1.00 75.62 102 VAL A CA 1
ATOM 771 C C . VAL A 1 102 ? 14.649 -6.244 1.796 1.00 75.62 102 VAL A C 1
ATOM 773 O O . VAL A 1 102 ? 15.595 -6.547 2.523 1.00 75.62 102 VAL A O 1
ATOM 776 N N . GLU A 1 103 ? 14.472 -5.014 1.315 1.00 73.25 103 GLU A N 1
ATOM 777 C CA . GLU A 1 103 ? 15.448 -3.939 1.494 1.00 73.25 103 GLU A CA 1
ATOM 778 C C . GLU A 1 103 ? 15.226 -3.109 2.760 1.00 73.25 103 GLU A C 1
ATOM 780 O O . GLU A 1 103 ? 16.195 -2.767 3.439 1.00 73.25 103 GLU A O 1
ATOM 785 N N . GLN A 1 104 ? 13.971 -2.782 3.077 1.00 71.88 104 GLN A N 1
ATOM 786 C CA . GLN A 1 104 ? 13.651 -1.773 4.093 1.00 71.88 104 GLN A CA 1
ATOM 787 C C . GLN A 1 104 ? 13.118 -2.362 5.401 1.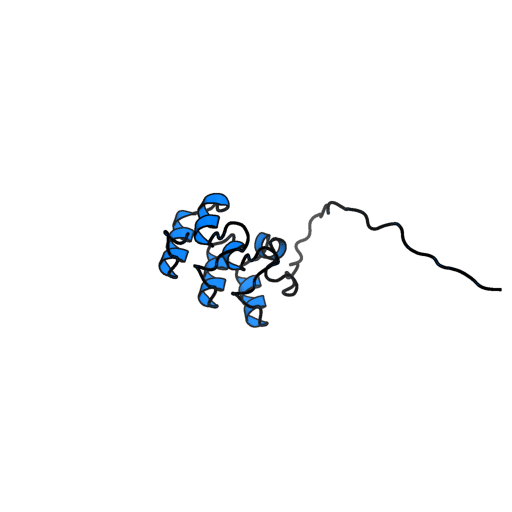00 71.88 104 GLN A C 1
ATOM 789 O O . GLN A 1 104 ? 13.256 -1.747 6.457 1.00 71.88 104 GLN A O 1
ATOM 794 N N . TRP A 1 105 ? 12.529 -3.560 5.372 1.00 73.50 105 TRP A N 1
ATOM 795 C CA . TRP A 1 105 ? 11.832 -4.088 6.541 1.00 73.50 105 TRP A CA 1
ATOM 796 C C . TRP A 1 105 ? 12.764 -4.772 7.536 1.00 73.50 105 TRP A C 1
ATOM 798 O O . TRP A 1 105 ? 13.275 -5.870 7.308 1.00 73.50 105 TRP A O 1
ATOM 808 N N . ILE A 1 106 ? 12.920 -4.137 8.697 1.00 65.62 106 ILE A N 1
ATOM 809 C CA . ILE A 1 106 ? 13.753 -4.646 9.793 1.00 65.62 106 ILE A CA 1
ATOM 810 C C . ILE A 1 106 ? 12.945 -5.549 10.742 1.00 65.62 106 ILE A C 1
ATOM 812 O O . ILE A 1 106 ? 13.499 -6.505 11.290 1.00 65.62 106 ILE A O 1
ATOM 816 N N . ASP A 1 107 ? 11.644 -5.290 10.931 1.00 67.19 107 ASP A N 1
ATOM 817 C CA . ASP A 1 107 ? 10.795 -6.047 11.863 1.00 67.19 107 ASP A CA 1
ATOM 818 C C . ASP A 1 107 ? 9.872 -7.038 11.131 1.00 67.19 107 ASP A C 1
ATOM 820 O O . ASP A 1 107 ? 8.948 -6.658 10.417 1.00 67.19 107 ASP A O 1
ATOM 824 N N . ARG A 1 108 ? 10.116 -8.338 11.338 1.00 73.06 108 ARG A N 1
ATOM 825 C CA . ARG A 1 108 ? 9.309 -9.465 10.820 1.00 73.06 108 ARG A CA 1
ATOM 826 C C . ARG A 1 108 ? 9.037 -9.425 9.302 1.00 73.06 108 ARG A C 1
ATOM 828 O O . ARG A 1 108 ? 7.876 -9.548 8.885 1.00 73.06 108 ARG A O 1
ATOM 835 N N . PRO A 1 109 ? 10.080 -9.353 8.454 1.00 81.50 109 PRO A N 1
ATOM 836 C CA . PRO A 1 109 ? 9.915 -9.384 6.999 1.00 81.50 109 PRO A CA 1
ATOM 837 C C . PRO A 1 109 ? 9.155 -10.634 6.523 1.00 81.50 109 PRO A C 1
ATOM 839 O O . PRO A 1 109 ? 8.402 -10.573 5.554 1.00 81.50 109 PRO A O 1
ATOM 842 N N . GLU A 1 110 ? 9.261 -11.767 7.225 1.00 88.62 110 GLU A N 1
ATOM 843 C CA . GLU A 1 110 ? 8.537 -12.992 6.883 1.00 88.62 110 GLU A CA 1
ATOM 844 C C . GLU A 1 110 ? 7.012 -12.868 7.001 1.00 88.62 110 GLU A C 1
ATOM 846 O O . GLU A 1 110 ? 6.288 -13.487 6.222 1.00 88.62 110 GLU A O 1
ATOM 851 N N . GLU A 1 111 ? 6.503 -12.093 7.960 1.00 90.69 111 GLU A N 1
ATOM 852 C CA . GLU A 1 111 ? 5.063 -11.868 8.115 1.00 90.69 111 GLU A CA 1
ATOM 853 C C . GLU A 1 111 ? 4.554 -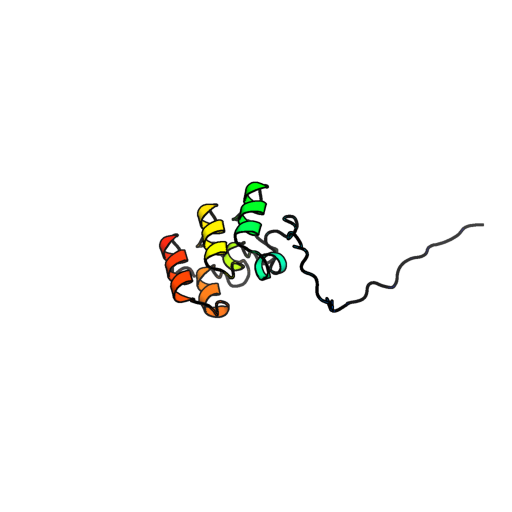10.910 7.035 1.00 90.69 111 GLU A C 1
ATOM 855 O O . GLU A 1 111 ? 3.469 -11.126 6.493 1.00 90.69 111 GLU A O 1
ATOM 860 N N . MET A 1 112 ? 5.358 -9.909 6.663 1.00 90.81 112 MET A N 1
ATOM 861 C CA . MET A 1 112 ? 5.009 -8.969 5.599 1.00 90.81 112 MET A CA 1
ATOM 862 C C . MET A 1 112 ? 4.996 -9.658 4.232 1.00 90.81 112 MET A C 1
ATOM 864 O O . MET A 1 112 ? 4.027 -9.542 3.484 1.00 90.81 112 MET A O 1
ATOM 868 N N . VAL A 1 113 ? 6.005 -10.484 3.942 1.00 92.25 113 VAL A N 1
ATOM 869 C CA . VAL A 1 113 ? 6.026 -11.320 2.733 1.00 92.25 113 VAL A CA 1
ATOM 870 C C . VAL A 1 113 ? 4.788 -12.217 2.674 1.00 92.25 113 VAL A C 1
ATOM 872 O O . VAL A 1 113 ? 4.110 -12.258 1.650 1.00 92.25 113 VAL A O 1
ATOM 875 N N . LYS A 1 114 ? 4.442 -12.914 3.767 1.00 93.25 114 LYS A N 1
ATOM 876 C CA . LYS A 1 114 ? 3.226 -13.749 3.805 1.00 93.25 114 LYS A CA 1
ATOM 877 C C . LYS A 1 114 ? 1.962 -12.932 3.550 1.00 93.25 114 LYS A C 1
ATOM 879 O O . LYS A 1 114 ? 1.082 -13.418 2.844 1.00 93.25 114 LYS A O 1
ATOM 884 N N . LEU A 1 115 ? 1.863 -11.733 4.125 1.00 94.19 115 LEU A N 1
ATOM 885 C CA . LEU A 1 115 ? 0.719 -10.844 3.945 1.00 94.19 115 LEU A CA 1
ATOM 886 C C . LEU A 1 115 ? 0.563 -10.434 2.475 1.00 94.19 115 LEU A C 1
ATOM 888 O O . LEU A 1 115 ? -0.514 -10.610 1.911 1.00 94.19 115 LEU A O 1
ATOM 892 N N . LEU A 1 116 ? 1.636 -9.953 1.844 1.00 93.06 116 LEU A N 1
ATOM 893 C CA . LEU A 1 116 ? 1.621 -9.545 0.438 1.00 93.06 116 LEU A CA 1
ATOM 894 C C . LEU A 1 116 ? 1.310 -10.725 -0.492 1.00 93.06 116 LEU A C 1
ATOM 896 O O . LEU A 1 116 ? 0.466 -10.601 -1.377 1.00 93.06 116 LEU A O 1
ATOM 900 N N . LEU A 1 117 ? 1.910 -11.898 -0.259 1.00 93.81 117 LEU A N 1
ATOM 901 C CA . LEU A 1 117 ? 1.602 -13.113 -1.024 1.00 93.81 117 LEU A CA 1
ATOM 902 C C . LEU A 1 117 ? 0.136 -13.540 -0.857 1.00 93.81 117 LEU A C 1
ATOM 904 O O . LEU A 1 117 ? -0.506 -13.929 -1.831 1.00 93.81 117 LEU A O 1
ATOM 908 N N . ALA A 1 118 ? -0.416 -13.444 0.356 1.00 94.75 118 ALA A N 1
ATOM 909 C CA . ALA A 1 118 ? -1.827 -13.732 0.612 1.00 94.75 118 ALA A CA 1
ATOM 910 C C . ALA A 1 118 ? -2.764 -12.729 -0.083 1.00 94.75 118 ALA A C 1
ATOM 912 O O . ALA A 1 118 ? -3.864 -13.107 -0.486 1.00 94.75 118 ALA A O 1
ATOM 913 N N . ALA A 1 119 ? -2.318 -11.484 -0.266 1.00 93.69 119 ALA A N 1
ATOM 914 C CA . ALA A 1 119 ? -3.020 -10.468 -1.041 1.00 93.69 119 ALA A CA 1
ATOM 915 C C . ALA A 1 119 ? -2.857 -10.624 -2.566 1.00 93.69 119 ALA A C 1
ATOM 917 O O . ALA A 1 119 ? -3.510 -9.911 -3.325 1.00 93.69 119 ALA A O 1
ATOM 918 N N . GLY A 1 120 ? -2.036 -11.573 -3.028 1.00 93.69 120 GLY A N 1
ATOM 919 C CA . GLY A 1 120 ? -1.832 -11.859 -4.448 1.00 93.69 120 GLY A CA 1
ATOM 920 C C . GLY A 1 120 ? -0.610 -11.183 -5.071 1.00 93.69 120 GLY A C 1
ATOM 921 O O . GLY A 1 120 ? -0.570 -11.051 -6.295 1.00 93.69 120 GLY A O 1
ATOM 922 N N . ALA A 1 121 ? 0.373 -10.763 -4.269 1.00 93.75 121 ALA A N 1
ATOM 923 C CA . ALA A 1 121 ? 1.675 -10.349 -4.787 1.00 93.75 121 ALA A CA 1
ATOM 924 C C . ALA A 1 121 ? 2.338 -11.497 -5.569 1.00 93.75 121 ALA A C 1
ATOM 926 O O . ALA A 1 121 ? 2.384 -12.635 -5.092 1.00 93.75 121 ALA A O 1
ATOM 927 N N . ASP A 1 122 ? 2.870 -11.201 -6.752 1.00 91.44 122 ASP A N 1
ATOM 928 C CA . ASP A 1 122 ? 3.653 -12.131 -7.555 1.00 91.44 122 ASP A CA 1
ATOM 929 C C . ASP A 1 122 ? 5.137 -12.030 -7.162 1.00 91.44 122 ASP A C 1
ATOM 931 O O . ASP A 1 122 ? 5.780 -11.017 -7.446 1.00 91.44 122 ASP A O 1
ATOM 935 N N . PRO A 1 123 ? 5.730 -13.078 -6.559 1.00 87.38 123 PRO A N 1
ATOM 936 C CA . PRO A 1 123 ? 7.151 -13.089 -6.214 1.00 87.38 123 PRO A CA 1
ATOM 937 C C . PRO A 1 123 ? 8.086 -13.078 -7.430 1.00 87.38 123 PRO A C 1
ATOM 939 O O . PRO A 1 123 ? 9.299 -12.982 -7.259 1.00 87.38 123 PRO A O 1
ATOM 942 N N . ASN A 1 124 ? 7.552 -13.221 -8.645 1.00 85.69 124 ASN A N 1
ATOM 943 C CA . ASN A 1 124 ? 8.303 -13.170 -9.895 1.00 85.69 124 ASN A CA 1
ATOM 944 C C . ASN A 1 124 ? 7.956 -11.944 -10.746 1.00 85.69 124 ASN A C 1
ATOM 946 O O . ASN A 1 124 ? 8.320 -11.931 -11.925 1.00 85.69 124 ASN A O 1
ATOM 950 N N . ALA A 1 125 ? 7.259 -10.945 -10.194 1.00 80.38 125 ALA A N 1
ATOM 951 C CA . ALA A 1 125 ? 7.067 -9.673 -10.879 1.00 80.38 125 ALA A CA 1
ATOM 952 C C . ALA A 1 125 ? 8.444 -9.059 -11.187 1.00 80.38 125 ALA A C 1
ATOM 954 O O . ALA A 1 125 ? 9.296 -8.978 -10.306 1.00 80.38 125 ALA A O 1
ATOM 955 N N . ARG A 1 126 ? 8.701 -8.718 -12.453 1.00 61.91 126 ARG A N 1
ATOM 956 C CA . ARG A 1 126 ? 9.983 -8.207 -12.963 1.00 61.91 126 ARG A CA 1
ATOM 957 C C . ARG A 1 126 ? 9.768 -7.278 -14.134 1.00 61.91 126 ARG A C 1
ATOM 959 O O . ARG A 1 126 ? 8.686 -7.321 -14.767 1.00 61.91 126 ARG A O 1
#

Foldseek 3Di:
DDDDDDDDDDDDDDPDDDDDDDDPPLQDLVCPPPLVCQVPDDLVSLLVSVVVPRDQCDQDPQGDGQLLSHQDPSNNVSSLVSPRDQCRATNPPRDGSLNSLVPPHPPPSVVVNVSSVVSPHDPPRD